Protein AF-A0A3M0HK90-F1 (afdb_monomer_lite)

Structure (mmCIF, N/CA/C/O backbone):
data_AF-A0A3M0HK90-F1
#
_entry.id   AF-A0A3M0HK90-F1
#
loop_
_atom_site.group_PDB
_atom_site.id
_atom_site.type_symbol
_atom_site.label_atom_id
_atom_site.label_alt_id
_atom_site.label_comp_id
_atom_site.label_asym_id
_atom_site.label_entity_id
_atom_site.label_seq_id
_atom_site.pdbx_PDB_ins_code
_atom_site.Cartn_x
_atom_site.Cartn_y
_atom_site.Cartn_z
_atom_site.occupancy
_atom_site.B_iso_or_equiv
_atom_site.auth_seq_id
_atom_site.auth_comp_id
_atom_site.auth_asym_id
_atom_site.auth_atom_id
_atom_site.pdbx_PDB_model_num
ATOM 1 N N . MET A 1 1 ? -12.351 9.347 18.917 1.00 55.25 1 MET A N 1
ATOM 2 C CA . MET A 1 1 ? -11.522 9.508 17.696 1.00 55.25 1 MET A CA 1
ATOM 3 C C . MET A 1 1 ? -10.183 8.749 17.751 1.00 55.25 1 MET A C 1
ATOM 5 O O . MET A 1 1 ? -9.723 8.311 16.708 1.00 55.25 1 MET A O 1
ATOM 9 N N . TYR A 1 2 ? -9.597 8.499 18.934 1.00 54.00 2 TYR A N 1
ATOM 10 C CA . TYR A 1 2 ? -8.341 7.736 19.093 1.00 54.00 2 TYR A CA 1
ATOM 11 C C . TYR A 1 2 ? -8.409 6.246 18.713 1.00 54.00 2 TYR A C 1
ATOM 13 O O . TYR A 1 2 ? -7.458 5.726 18.140 1.00 54.00 2 TYR A O 1
ATOM 21 N N . PHE A 1 3 ? -9.533 5.565 18.964 1.00 52.09 3 PHE A N 1
ATOM 22 C CA . PHE A 1 3 ? -9.684 4.141 18.628 1.00 52.09 3 PHE A CA 1
ATOM 23 C C . PHE A 1 3 ? -9.502 3.852 17.133 1.00 52.09 3 PHE A C 1
ATOM 25 O O . PHE A 1 3 ? -8.853 2.875 16.778 1.00 52.09 3 PHE A O 1
ATOM 32 N N . ARG A 1 4 ? -9.999 4.737 16.258 1.00 58.47 4 ARG A N 1
ATOM 33 C CA . ARG A 1 4 ? -9.872 4.589 14.801 1.00 58.47 4 ARG A CA 1
ATOM 34 C C . ARG A 1 4 ? -8.409 4.683 14.354 1.00 58.47 4 ARG A C 1
ATOM 36 O O . ARG A 1 4 ? -7.958 3.839 13.602 1.00 58.47 4 ARG A O 1
ATOM 43 N N . LEU A 1 5 ? -7.636 5.607 14.934 1.00 61.22 5 LEU A N 1
ATOM 44 C CA . LEU A 1 5 ? -6.199 5.753 14.657 1.00 61.22 5 LEU A CA 1
ATOM 45 C C . LEU A 1 5 ? -5.374 4.534 15.101 1.00 61.22 5 LEU A C 1
ATOM 47 O O . LEU A 1 5 ? -4.411 4.164 14.432 1.00 61.22 5 LEU A O 1
ATOM 51 N N . ILE A 1 6 ? -5.733 3.911 16.229 1.00 61.50 6 ILE A N 1
ATOM 52 C CA . ILE A 1 6 ? -5.048 2.708 16.726 1.00 61.50 6 ILE A CA 1
ATOM 53 C C . ILE A 1 6 ? -5.377 1.509 15.831 1.00 61.50 6 ILE A C 1
ATOM 55 O O . ILE A 1 6 ? -4.463 0.795 15.423 1.00 61.50 6 ILE A O 1
ATOM 59 N N . ILE A 1 7 ? -6.655 1.319 15.493 1.00 68.38 7 ILE A N 1
ATOM 60 C CA . ILE A 1 7 ? -7.113 0.245 14.599 1.00 68.38 7 ILE A CA 1
ATOM 61 C C . ILE A 1 7 ? -6.471 0.386 13.216 1.00 68.38 7 ILE A C 1
ATOM 63 O O . ILE A 1 7 ? -5.942 -0.593 12.695 1.00 68.38 7 ILE A O 1
ATOM 67 N N . ASP A 1 8 ? -6.429 1.598 12.662 1.00 76.69 8 ASP A N 1
ATOM 68 C CA . ASP A 1 8 ? -5.789 1.859 11.372 1.00 76.69 8 ASP A CA 1
ATOM 69 C C . ASP A 1 8 ? -4.298 1.516 11.426 1.00 76.69 8 ASP A C 1
ATOM 71 O O . ASP A 1 8 ? -3.780 0.866 10.524 1.00 76.69 8 ASP A O 1
ATOM 75 N N . ARG A 1 9 ? -3.597 1.868 12.512 1.00 76.31 9 ARG A N 1
ATOM 76 C CA . ARG A 1 9 ? -2.176 1.525 12.674 1.00 76.31 9 ARG A CA 1
ATOM 77 C C . ARG A 1 9 ? -1.936 0.013 12.688 1.00 76.31 9 ARG A C 1
ATOM 79 O O . ARG A 1 9 ? -0.933 -0.430 12.132 1.00 76.31 9 ARG A O 1
ATOM 86 N N . TRP A 1 10 ? -2.816 -0.765 13.317 1.00 82.44 10 TRP A N 1
ATOM 87 C CA . TRP A 1 10 ? -2.745 -2.230 13.285 1.00 82.44 10 TRP A CA 1
ATOM 88 C C . TRP A 1 10 ? -3.045 -2.777 11.890 1.00 82.44 10 TRP A C 1
ATOM 90 O O . TRP A 1 10 ? -2.269 -3.574 11.373 1.00 82.44 10 TRP A O 1
ATOM 100 N N . ARG A 1 11 ? -4.097 -2.282 11.235 1.00 84.56 11 ARG A N 1
ATOM 101 C CA . ARG A 1 11 ? -4.468 -2.682 9.869 1.00 84.56 11 ARG A CA 1
ATOM 102 C C . ARG A 1 11 ? -3.372 -2.381 8.847 1.00 84.56 11 ARG A C 1
ATOM 104 O O . ARG A 1 11 ? -3.113 -3.214 7.989 1.00 84.56 11 ARG A O 1
ATOM 111 N N . TRP A 1 12 ? -2.671 -1.253 8.973 1.00 85.69 12 TRP A N 1
ATOM 112 C CA . TRP A 1 12 ? -1.511 -0.940 8.129 1.00 85.69 12 TRP A CA 1
ATOM 113 C C . TRP A 1 12 ? -0.353 -1.926 8.330 1.00 85.69 12 TRP A C 1
ATOM 115 O O . TRP A 1 12 ? 0.341 -2.254 7.368 1.00 85.69 12 TRP A O 1
ATOM 125 N N . ARG A 1 13 ? -0.142 -2.435 9.554 1.00 87.19 13 ARG A N 1
ATOM 126 C CA . ARG A 1 13 ? 0.847 -3.502 9.787 1.00 87.19 13 ARG A CA 1
ATOM 127 C C . ARG A 1 13 ? 0.417 -4.816 9.1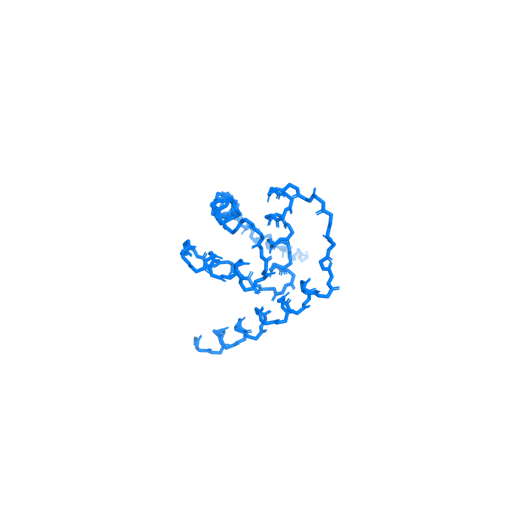42 1.00 87.19 13 ARG A C 1
ATOM 129 O O . ARG A 1 13 ? 1.243 -5.444 8.490 1.00 87.19 13 ARG A O 1
ATOM 136 N N . GLU A 1 14 ? -0.848 -5.199 9.285 1.00 87.31 14 GLU A N 1
ATOM 137 C CA . GLU A 1 14 ? -1.379 -6.427 8.678 1.00 87.31 14 GLU A CA 1
ATOM 138 C C . GLU A 1 14 ? -1.320 -6.374 7.148 1.00 87.31 14 GLU A C 1
ATOM 140 O O . GLU A 1 14 ? -0.844 -7.312 6.516 1.00 87.31 14 GLU A O 1
ATOM 145 N N . MET A 1 15 ? -1.698 -5.241 6.549 1.00 88.50 15 MET A N 1
ATOM 146 C CA . MET A 1 15 ? -1.548 -5.000 5.113 1.00 88.50 15 MET A CA 1
ATOM 147 C C . MET A 1 15 ? -0.085 -5.146 4.673 1.00 88.50 15 MET A C 1
ATOM 149 O O . MET A 1 15 ? 0.198 -5.779 3.659 1.00 88.50 15 MET A O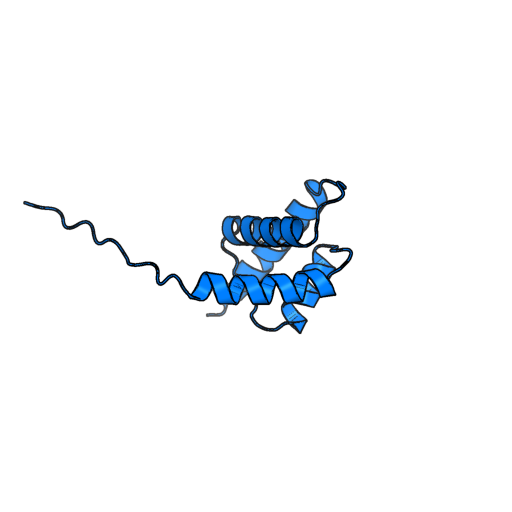 1
ATOM 153 N N . ARG A 1 16 ? 0.866 -4.611 5.447 1.00 87.81 16 ARG A N 1
ATOM 154 C CA . ARG A 1 16 ? 2.299 -4.757 5.158 1.00 87.81 16 ARG A CA 1
ATOM 155 C C . ARG A 1 16 ? 2.764 -6.212 5.212 1.00 87.81 16 ARG A C 1
ATOM 157 O O . ARG A 1 16 ? 3.517 -6.631 4.335 1.00 87.81 16 ARG A O 1
ATOM 164 N N . GLU A 1 17 ? 2.345 -6.977 6.216 1.00 88.94 17 GLU A N 1
ATOM 165 C CA . GLU A 1 17 ? 2.670 -8.407 6.302 1.00 88.94 17 GLU A CA 1
ATOM 166 C C . GLU A 1 17 ? 2.026 -9.201 5.161 1.00 88.94 17 GLU A C 1
ATOM 168 O O . GLU A 1 17 ? 2.682 -10.057 4.564 1.00 88.94 17 GLU A O 1
ATOM 173 N N . PHE A 1 18 ? 0.780 -8.879 4.804 1.00 88.31 18 PHE A N 1
ATOM 174 C CA . PHE A 1 18 ? 0.106 -9.448 3.641 1.00 88.31 18 PHE A CA 1
ATOM 175 C C . PHE A 1 18 ? 0.918 -9.203 2.368 1.00 88.31 18 PHE A C 1
ATOM 177 O O . PHE A 1 18 ? 1.216 -10.159 1.652 1.00 88.31 18 PHE A O 1
ATOM 184 N N . TYR A 1 19 ? 1.357 -7.965 2.134 1.00 84.69 19 TYR A N 1
ATOM 185 C CA . TYR A 1 19 ? 2.207 -7.632 0.995 1.00 84.69 19 TYR A CA 1
ATOM 186 C C . TYR A 1 19 ? 3.527 -8.384 1.020 1.00 84.69 19 TYR A C 1
ATOM 188 O O . TYR A 1 19 ? 3.895 -8.987 0.024 1.00 84.69 19 TYR A O 1
ATOM 196 N N . ARG A 1 20 ? 4.228 -8.423 2.155 1.00 83.69 20 ARG A N 1
ATOM 197 C CA . ARG A 1 20 ? 5.502 -9.148 2.244 1.00 83.69 20 ARG A CA 1
ATOM 198 C C . ARG A 1 20 ? 5.355 -10.630 1.876 1.00 83.69 20 ARG A C 1
ATOM 200 O O . ARG A 1 20 ? 6.269 -11.192 1.287 1.00 83.69 20 ARG A O 1
ATOM 207 N N . ARG A 1 21 ? 4.229 -11.256 2.230 1.00 85.12 21 ARG A N 1
ATOM 208 C CA . ARG A 1 21 ? 3.974 -12.686 1.982 1.00 85.12 21 ARG A CA 1
ATOM 209 C C . ARG A 1 21 ? 3.429 -12.988 0.589 1.00 85.12 21 ARG A C 1
ATOM 211 O O . ARG A 1 21 ? 3.681 -14.073 0.083 1.00 85.12 21 ARG A O 1
ATOM 218 N N . ASN A 1 22 ? 2.671 -12.063 0.003 1.00 82.38 22 ASN A N 1
ATOM 219 C CA . ASN A 1 22 ? 1.935 -12.282 -1.247 1.00 82.38 22 ASN A CA 1
ATOM 220 C C . ASN A 1 22 ? 2.473 -11.453 -2.417 1.00 82.38 22 ASN A C 1
ATOM 222 O O . ASN A 1 22 ? 1.890 -11.478 -3.499 1.00 82.38 22 ASN A O 1
ATOM 226 N N . ARG A 1 23 ? 3.560 -10.699 -2.221 1.00 73.25 23 ARG A N 1
ATOM 227 C CA . ARG A 1 23 ? 4.168 -9.924 -3.297 1.00 73.25 23 ARG A CA 1
ATOM 228 C C . ARG A 1 23 ? 4.647 -10.869 -4.385 1.00 73.25 23 ARG A C 1
ATOM 230 O O . ARG A 1 23 ? 5.525 -11.698 -4.173 1.00 73.25 23 ARG A O 1
ATOM 237 N N . ILE A 1 24 ? 4.064 -10.703 -5.560 1.00 68.19 24 ILE A N 1
ATOM 238 C CA . ILE A 1 24 ? 4.536 -11.341 -6.776 1.00 68.19 24 ILE A CA 1
ATOM 239 C C . ILE A 1 24 ? 5.619 -10.418 -7.335 1.00 68.19 24 ILE A C 1
ATOM 241 O O . ILE A 1 24 ? 5.315 -9.292 -7.728 1.00 68.19 24 ILE A O 1
ATOM 245 N N . ASP A 1 25 ? 6.868 -10.884 -7.389 1.00 64.88 25 ASP A N 1
ATOM 246 C CA . ASP A 1 25 ? 8.016 -10.162 -7.977 1.00 64.88 25 ASP A CA 1
ATOM 247 C C . ASP A 1 25 ? 7.948 -10.091 -9.520 1.00 64.88 25 ASP A C 1
ATOM 249 O O . ASP A 1 25 ? 8.944 -10.179 -10.236 1.00 64.88 25 ASP A O 1
ATOM 253 N N . GLY A 1 26 ? 6.738 -9.949 -10.058 1.00 66.12 26 GLY A N 1
ATOM 254 C CA . GLY A 1 26 ? 6.499 -9.695 -11.468 1.00 66.12 26 GLY A CA 1
ATOM 255 C C . GLY A 1 26 ? 6.752 -8.228 -11.805 1.00 66.12 26 GLY A C 1
ATOM 256 O O . GLY A 1 26 ? 6.560 -7.336 -10.977 1.00 66.12 26 GLY A O 1
ATOM 257 N N . ALA A 1 27 ? 7.141 -7.964 -13.053 1.00 68.81 27 ALA A N 1
ATOM 258 C CA . ALA A 1 27 ? 7.301 -6.612 -13.581 1.00 68.81 27 ALA A CA 1
ATOM 259 C C . ALA A 1 27 ? 5.932 -5.921 -13.752 1.00 68.81 27 ALA A C 1
ATOM 261 O O . ALA A 1 27 ? 5.428 -5.755 -14.861 1.00 68.81 27 ALA A O 1
ATOM 262 N N . LEU A 1 28 ? 5.306 -5.533 -12.640 1.00 76.69 28 LEU A N 1
ATOM 263 C CA . LEU A 1 28 ? 4.089 -4.733 -12.647 1.00 76.69 28 LEU A CA 1
ATOM 264 C C . LEU A 1 28 ? 4.424 -3.288 -13.027 1.00 76.69 28 LEU A C 1
ATOM 266 O O . LEU A 1 28 ? 5.326 -2.650 -12.460 1.00 76.69 28 LEU A O 1
ATOM 270 N N . SER A 1 29 ? 3.645 -2.735 -13.954 1.00 82.31 29 SER A N 1
ATOM 271 C CA . SER A 1 29 ? 3.686 -1.301 -14.240 1.00 82.31 29 SER A CA 1
ATOM 272 C C . SER A 1 29 ? 3.334 -0.490 -12.986 1.00 82.31 29 SER A C 1
ATOM 274 O O . SER A 1 29 ? 2.643 -0.974 -12.085 1.00 82.31 29 SER A O 1
ATOM 276 N N . ALA A 1 30 ? 3.783 0.766 -12.922 1.00 78.50 30 ALA A N 1
ATOM 277 C CA . ALA A 1 30 ? 3.461 1.647 -11.799 1.00 78.50 30 ALA A CA 1
ATOM 278 C C . ALA A 1 30 ? 1.938 1.789 -11.595 1.00 78.50 30 ALA A C 1
ATOM 280 O O . ALA A 1 30 ? 1.469 1.782 -10.463 1.00 78.50 30 ALA A O 1
ATOM 281 N N . ALA A 1 31 ? 1.154 1.830 -12.678 1.00 80.69 31 ALA A N 1
ATOM 282 C CA . ALA A 1 31 ? -0.306 1.904 -12.612 1.00 80.69 31 ALA A CA 1
ATOM 283 C C . ALA A 1 31 ? -0.943 0.637 -12.012 1.00 80.69 31 ALA A C 1
ATOM 285 O O . ALA A 1 31 ? -1.857 0.733 -11.196 1.00 80.69 31 ALA A O 1
ATOM 286 N N . GLN A 1 32 ? -0.443 -0.550 -12.368 1.00 83.94 32 GLN A N 1
ATOM 287 C CA . GLN A 1 32 ? -0.924 -1.807 -11.784 1.00 83.94 32 GLN A CA 1
ATOM 288 C C . GLN A 1 32 ? -0.596 -1.895 -10.292 1.00 83.94 32 GLN A C 1
ATOM 290 O O . GLN A 1 32 ? -1.461 -2.282 -9.513 1.00 83.94 32 GLN A O 1
ATOM 295 N N . ARG A 1 33 ? 0.608 -1.468 -9.886 1.00 84.06 33 ARG A N 1
ATOM 296 C CA . ARG A 1 33 ? 0.989 -1.389 -8.466 1.00 84.06 33 ARG A CA 1
ATOM 297 C C . ARG A 1 33 ? 0.083 -0.441 -7.685 1.00 84.06 33 ARG A C 1
ATOM 299 O O . ARG A 1 33 ? -0.376 -0.788 -6.606 1.00 84.06 33 ARG A O 1
ATOM 306 N N . VAL A 1 34 ? -0.228 0.730 -8.245 1.00 85.56 34 VAL A N 1
ATOM 307 C CA . VAL A 1 34 ? -1.164 1.692 -7.635 1.00 85.56 34 VAL A CA 1
ATOM 308 C C . VAL A 1 34 ? -2.538 1.062 -7.418 1.00 85.56 34 VAL A C 1
ATOM 310 O O . VAL A 1 34 ? -3.071 1.153 -6.316 1.00 85.56 34 VAL A O 1
ATOM 313 N N . ASN A 1 35 ? -3.100 0.411 -8.439 1.00 85.06 35 ASN A N 1
ATOM 314 C CA . ASN A 1 35 ? -4.408 -0.237 -8.325 1.00 85.06 35 ASN A CA 1
ATOM 315 C C . ASN A 1 35 ? -4.406 -1.353 -7.282 1.00 85.06 35 ASN A C 1
ATOM 317 O O . ASN A 1 35 ? -5.356 -1.460 -6.512 1.00 85.06 35 ASN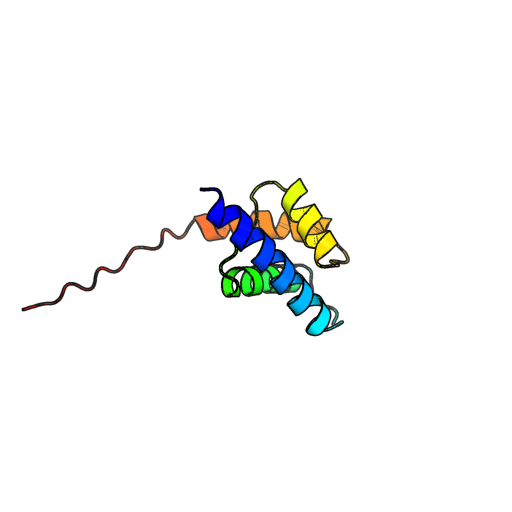 A O 1
ATOM 321 N N . ASP A 1 36 ? -3.333 -2.136 -7.228 1.00 86.06 36 ASP A N 1
ATOM 322 C CA . ASP A 1 36 ? -3.173 -3.188 -6.233 1.00 86.06 36 ASP A CA 1
ATOM 323 C C . ASP A 1 36 ? -3.136 -2.604 -4.811 1.00 86.06 36 ASP A C 1
ATOM 325 O O . ASP A 1 36 ? -3.943 -2.979 -3.962 1.00 86.06 36 ASP A O 1
ATOM 329 N N . TYR A 1 37 ? -2.313 -1.576 -4.575 1.00 86.88 37 TYR A N 1
ATOM 330 C CA . TYR A 1 37 ? -2.248 -0.876 -3.288 1.00 86.88 37 TYR A CA 1
ATOM 331 C C . TYR A 1 37 ? -3.577 -0.262 -2.851 1.00 86.88 37 TYR A C 1
ATOM 333 O O . TYR A 1 37 ? -3.902 -0.270 -1.659 1.00 86.88 37 TYR A O 1
ATOM 341 N N . LEU A 1 38 ? -4.344 0.290 -3.791 1.00 86.31 38 LEU A N 1
ATOM 342 C CA . LEU A 1 38 ? -5.672 0.829 -3.512 1.00 86.31 38 LEU A CA 1
ATOM 343 C C . LEU A 1 38 ? -6.662 -0.289 -3.166 1.00 86.31 38 LEU A C 1
ATOM 345 O O . LEU A 1 38 ? -7.359 -0.172 -2.160 1.00 86.31 38 LEU A O 1
ATOM 349 N N . ALA A 1 39 ? -6.686 -1.374 -3.943 1.00 86.50 39 ALA A N 1
ATOM 350 C CA . ALA A 1 39 ? -7.590 -2.502 -3.733 1.00 86.50 39 ALA A CA 1
ATOM 351 C C . ALA A 1 39 ? -7.317 -3.225 -2.408 1.00 86.50 39 ALA A C 1
ATOM 353 O O . ALA A 1 39 ? -8.245 -3.519 -1.655 1.00 86.50 39 ALA A O 1
ATOM 354 N N . VAL A 1 40 ? -6.045 -3.466 -2.080 1.00 86.38 40 VAL A N 1
ATOM 355 C CA . VAL A 1 40 ? -5.685 -4.089 -0.804 1.00 86.38 40 VAL A CA 1
ATOM 356 C C . VAL A 1 40 ? -6.008 -3.147 0.355 1.00 86.38 40 VAL A C 1
ATOM 358 O O . VAL A 1 40 ? -6.598 -3.587 1.334 1.00 86.38 40 VAL A O 1
ATOM 361 N N . ALA A 1 41 ? -5.712 -1.846 0.263 1.00 87.00 41 ALA A N 1
ATOM 362 C CA . ALA A 1 41 ? -6.104 -0.915 1.325 1.00 87.00 41 ALA A CA 1
ATOM 363 C C . ALA A 1 41 ? -7.626 -0.909 1.560 1.00 87.00 41 ALA A C 1
ATOM 365 O O . ALA A 1 41 ? -8.059 -0.958 2.713 1.00 87.00 41 ALA A O 1
ATOM 366 N N . ASP A 1 42 ? -8.428 -0.918 0.492 1.00 85.06 42 ASP A N 1
ATOM 367 C CA . ASP A 1 42 ? -9.891 -0.981 0.573 1.00 85.06 42 ASP A CA 1
ATOM 368 C C . ASP A 1 42 ? -10.382 -2.278 1.240 1.00 85.06 42 ASP A C 1
ATOM 370 O O . ASP A 1 42 ? -11.198 -2.228 2.161 1.00 85.06 42 ASP A O 1
ATOM 374 N N . ALA A 1 43 ? -9.793 -3.430 0.896 1.00 85.12 43 ALA A N 1
ATOM 375 C CA . ALA A 1 43 ? -10.105 -4.717 1.527 1.00 85.12 43 ALA A CA 1
ATOM 376 C C . ALA A 1 43 ? -9.812 -4.736 3.041 1.00 85.12 43 ALA A C 1
ATOM 378 O O . ALA A 1 43 ? -10.519 -5.384 3.814 1.00 85.12 43 ALA A O 1
ATOM 379 N N . PHE A 1 44 ? -8.796 -3.990 3.487 1.00 81.94 44 PHE A N 1
ATOM 380 C CA . PHE A 1 44 ? -8.488 -3.793 4.908 1.00 81.94 44 PHE A CA 1
ATOM 381 C C . PHE A 1 44 ? -9.306 -2.654 5.554 1.00 81.94 44 PHE A C 1
ATOM 383 O O . PHE A 1 44 ? -9.163 -2.384 6.753 1.00 81.94 44 PHE A O 1
ATOM 390 N N . GLY A 1 45 ? -10.180 -1.983 4.795 1.00 83.44 45 GLY A N 1
ATOM 391 C CA . GLY A 1 45 ? -10.975 -0.842 5.246 1.00 83.44 45 GLY A CA 1
ATOM 392 C C . GLY A 1 45 ? -10.118 0.369 5.623 1.00 83.44 45 GLY A C 1
ATOM 393 O O . GLY A 1 45 ? -10.450 1.082 6.576 1.00 83.44 45 GLY A O 1
ATOM 394 N N . LEU A 1 46 ? -8.986 0.547 4.940 1.00 85.19 46 LEU A N 1
ATOM 395 C CA . LEU A 1 46 ? -8.021 1.622 5.140 1.00 85.19 46 LEU A CA 1
ATOM 396 C C . LEU A 1 46 ? -8.208 2.720 4.096 1.00 85.19 46 LEU A C 1
ATOM 398 O O . LEU A 1 46 ? -8.469 2.470 2.924 1.00 85.19 46 LEU A O 1
ATOM 402 N N . THR A 1 47 ? -8.000 3.963 4.517 1.00 84.00 47 THR A N 1
ATOM 403 C CA . THR A 1 47 ? -7.967 5.111 3.607 1.00 84.00 47 THR A CA 1
ATOM 404 C C . THR A 1 47 ? -6.548 5.643 3.512 1.00 84.00 47 THR A C 1
ATOM 406 O O . THR A 1 47 ? -5.886 5.872 4.528 1.00 84.00 47 THR A O 1
ATOM 409 N N . TRP A 1 48 ? -6.085 5.874 2.287 1.00 82.69 48 TRP A N 1
ATOM 410 C CA . TRP A 1 48 ? -4.780 6.476 2.051 1.00 82.69 48 TRP A CA 1
ATOM 411 C C . TRP A 1 48 ? -4.736 7.921 2.572 1.00 82.69 48 TRP A C 1
ATOM 413 O O . TRP A 1 48 ? -5.692 8.681 2.393 1.00 82.69 48 TRP A O 1
ATOM 423 N N . PRO A 1 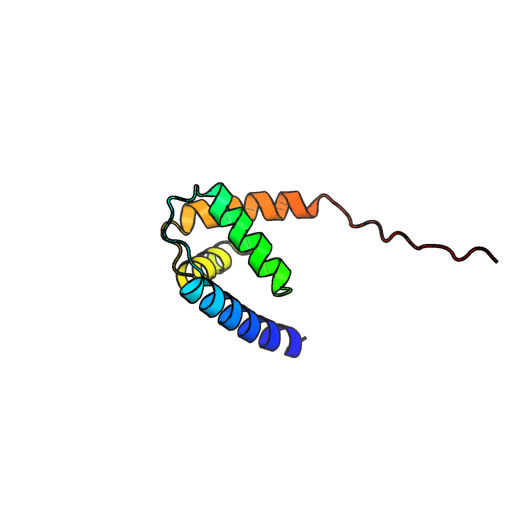49 ? -3.634 8.340 3.219 1.00 82.75 49 PRO A N 1
ATOM 424 C CA . PRO A 1 49 ? -3.491 9.716 3.667 1.00 82.75 49 PRO A CA 1
ATOM 425 C C . PRO A 1 49 ? -3.421 10.669 2.468 1.00 82.75 49 PRO A C 1
ATOM 427 O O . PRO A 1 49 ? -2.784 10.374 1.466 1.00 82.75 49 PRO A O 1
ATOM 430 N N . GLN A 1 50 ? -3.994 11.867 2.593 1.00 77.44 50 GLN A N 1
ATOM 431 C CA . GLN A 1 50 ? -3.906 12.881 1.528 1.00 77.44 50 GLN A CA 1
ATOM 432 C C . GLN A 1 50 ? -2.537 13.578 1.449 1.00 77.44 50 GLN A C 1
ATOM 434 O O . GLN A 1 50 ? -2.221 14.237 0.46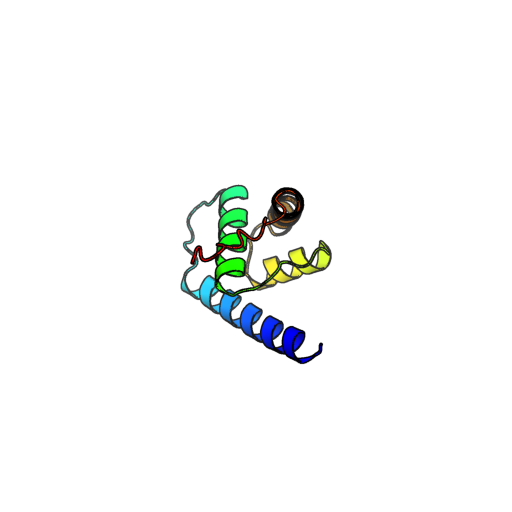1 1.00 77.44 50 GLN A O 1
ATOM 439 N N . ASN A 1 51 ? -1.716 13.457 2.496 1.00 82.81 51 ASN A N 1
ATOM 440 C CA . ASN A 1 51 ? -0.388 14.057 2.542 1.00 82.81 51 ASN A CA 1
ATOM 441 C C . ASN A 1 51 ? 0.621 13.176 1.792 1.00 82.81 51 ASN A C 1
ATOM 443 O O . ASN A 1 51 ? 0.904 12.060 2.226 1.00 82.81 51 ASN A O 1
ATOM 447 N N . GLU A 1 52 ? 1.219 13.714 0.729 1.00 80.44 52 GLU A N 1
ATOM 448 C CA . GLU A 1 52 ? 2.193 13.021 -0.123 1.00 80.44 52 GLU A CA 1
ATOM 449 C C . GLU A 1 52 ? 3.377 12.437 0.658 1.00 80.44 52 GLU A C 1
ATOM 451 O O . GLU A 1 52 ? 3.767 11.300 0.412 1.00 80.44 52 GLU A O 1
ATOM 456 N N . ARG A 1 53 ? 3.895 13.147 1.671 1.00 83.81 53 ARG A N 1
ATOM 457 C CA . ARG A 1 53 ? 4.992 12.634 2.513 1.00 83.81 53 ARG A CA 1
ATOM 458 C C . ARG A 1 53 ? 4.571 11.395 3.298 1.00 83.81 53 ARG A C 1
ATOM 460 O O . ARG A 1 53 ? 5.379 10.495 3.504 1.00 83.81 53 ARG A O 1
ATOM 467 N N . ARG A 1 54 ? 3.306 11.337 3.731 1.00 84.12 54 ARG A N 1
ATOM 468 C CA . ARG A 1 54 ? 2.759 10.173 4.443 1.00 84.12 54 ARG A CA 1
ATOM 469 C C . ARG A 1 54 ? 2.495 9.006 3.498 1.00 84.12 54 ARG A C 1
ATOM 471 O O . ARG A 1 54 ? 2.800 7.882 3.868 1.00 84.12 54 ARG A O 1
ATOM 478 N N . VAL A 1 55 ? 1.982 9.267 2.294 1.00 85.81 55 VAL A N 1
ATOM 479 C CA . VAL A 1 55 ? 1.835 8.233 1.252 1.00 85.81 55 VAL A CA 1
ATOM 480 C C . VAL A 1 55 ? 3.199 7.644 0.905 1.00 85.81 55 VAL A C 1
ATOM 482 O O . VAL A 1 55 ? 3.364 6.431 0.923 1.00 85.81 55 VAL A O 1
ATOM 485 N N . HIS A 1 56 ? 4.196 8.497 0.671 1.00 86.00 56 HIS A N 1
ATOM 486 C CA . HIS A 1 56 ? 5.554 8.072 0.346 1.00 86.00 56 HIS A CA 1
ATOM 487 C C . HIS A 1 56 ? 6.181 7.218 1.460 1.00 86.00 56 HIS A C 1
ATOM 489 O O . HIS A 1 56 ? 6.781 6.187 1.177 1.00 86.00 56 HIS A O 1
ATOM 495 N N . ALA A 1 57 ? 6.013 7.609 2.729 1.00 86.31 57 ALA A N 1
ATOM 496 C CA . ALA A 1 57 ? 6.490 6.818 3.864 1.00 86.31 57 ALA A CA 1
ATOM 497 C C . ALA A 1 57 ? 5.804 5.442 3.956 1.00 86.31 57 ALA A C 1
ATOM 499 O O . ALA A 1 57 ? 6.480 4.442 4.175 1.00 86.31 57 ALA A O 1
ATOM 500 N N . LEU A 1 58 ? 4.487 5.371 3.729 1.00 86.69 58 LEU A N 1
ATOM 501 C CA . LEU A 1 58 ? 3.759 4.097 3.712 1.00 86.69 58 LEU A CA 1
ATOM 502 C C . LEU A 1 58 ? 4.222 3.188 2.570 1.00 86.69 58 LEU A C 1
ATOM 504 O O . LEU A 1 58 ? 4.417 1.997 2.784 1.00 86.69 58 LEU A O 1
ATOM 508 N N . LEU A 1 59 ? 4.441 3.738 1.375 1.00 88.25 59 LEU A N 1
ATOM 509 C CA . LEU A 1 59 ? 4.948 2.972 0.234 1.00 88.25 59 LEU A CA 1
ATOM 510 C C . LEU A 1 59 ? 6.350 2.409 0.499 1.00 88.25 59 LEU A C 1
ATOM 512 O O . LEU A 1 59 ? 6.607 1.246 0.195 1.00 88.25 59 LEU A O 1
ATOM 516 N N . LEU A 1 60 ? 7.231 3.194 1.128 1.00 86.94 60 LEU A N 1
ATOM 517 C CA . LEU A 1 60 ? 8.537 2.706 1.582 1.00 86.94 60 LEU A CA 1
ATOM 518 C C . LEU A 1 60 ? 8.398 1.556 2.588 1.00 86.94 60 LEU A C 1
ATOM 520 O O . LEU A 1 60 ? 9.077 0.540 2.453 1.00 86.94 60 LEU A O 1
ATOM 524 N N . ASP A 1 61 ? 7.489 1.676 3.559 1.00 85.62 61 ASP A N 1
ATOM 525 C CA . ASP A 1 61 ? 7.240 0.622 4.551 1.00 85.62 61 ASP A CA 1
ATOM 526 C C . ASP A 1 61 ? 6.688 -0.671 3.920 1.00 85.62 61 ASP A C 1
ATOM 528 O O . ASP A 1 61 ? 6.983 -1.773 4.403 1.00 85.62 61 ASP A O 1
ATOM 532 N N . LEU A 1 62 ? 5.926 -0.551 2.827 1.00 84.69 62 LEU A N 1
ATOM 533 C CA . LEU A 1 62 ? 5.441 -1.664 1.998 1.00 84.69 62 LEU A CA 1
ATOM 534 C C . LEU A 1 62 ? 6.530 -2.251 1.076 1.00 84.69 62 LEU A C 1
ATOM 536 O O . LEU A 1 62 ? 6.312 -3.286 0.443 1.00 84.69 62 LEU A O 1
ATOM 540 N N . GLY A 1 63 ? 7.711 -1.629 1.020 1.00 84.12 63 GLY A N 1
ATOM 541 C CA . GLY A 1 63 ? 8.842 -2.055 0.196 1.00 84.12 63 GLY A CA 1
ATOM 542 C C . GLY A 1 63 ? 8.712 -1.677 -1.281 1.00 84.12 63 GLY A C 1
ATOM 543 O O . GLY A 1 63 ? 9.272 -2.370 -2.131 1.00 84.12 63 GLY A O 1
ATOM 544 N N . GLU A 1 64 ? 7.932 -0.652 -1.620 1.00 86.88 64 GLU A N 1
ATOM 545 C CA . GLU A 1 64 ? 7.813 -0.169 -2.999 1.00 86.88 64 GLU A CA 1
ATOM 546 C C . GLU A 1 64 ? 9.188 0.271 -3.539 1.00 86.88 64 GLU A C 1
ATOM 548 O O . GLU A 1 64 ? 9.932 0.992 -2.874 1.00 86.88 64 GLU A O 1
ATOM 553 N N . SER A 1 65 ? 9.521 -0.183 -4.748 1.00 81.25 65 SER A N 1
ATOM 554 C CA . SER A 1 65 ? 10.800 0.080 -5.413 1.00 81.25 65 SER A CA 1
ATOM 555 C C . SER A 1 65 ? 10.860 1.478 -6.032 1.00 81.25 65 SER A C 1
ATOM 557 O O . SER A 1 65 ? 11.939 2.059 -6.103 1.00 81.25 65 SER A O 1
ATOM 559 N N . ASP A 1 66 ? 9.716 2.029 -6.454 1.00 83.94 66 ASP A N 1
ATOM 560 C CA . ASP A 1 66 ? 9.596 3.420 -6.915 1.00 83.94 66 ASP A CA 1
ATOM 561 C C . ASP A 1 66 ? 8.451 4.157 -6.188 1.00 83.94 66 ASP A C 1
ATOM 563 O O . ASP A 1 66 ? 7.366 4.386 -6.740 1.00 83.94 66 ASP A O 1
ATOM 567 N N . PRO A 1 67 ? 8.666 4.535 -4.916 1.00 83.38 67 PRO A N 1
ATOM 568 C CA . PRO A 1 67 ? 7.634 5.158 -4.093 1.00 83.38 67 PRO A CA 1
ATOM 569 C C . PRO A 1 67 ? 7.250 6.557 -4.590 1.00 83.38 67 PRO A C 1
ATOM 571 O O . PRO A 1 67 ? 6.154 7.026 -4.291 1.00 83.38 67 PRO A O 1
ATOM 574 N N . SER A 1 68 ? 8.113 7.228 -5.363 1.00 83.19 68 SER A N 1
ATOM 575 C CA . SER A 1 68 ? 7.855 8.569 -5.900 1.00 83.19 68 SER A CA 1
ATOM 576 C C . SER A 1 68 ? 6.921 8.553 -7.113 1.00 83.19 68 SER A C 1
ATOM 578 O O . SER A 1 68 ? 6.033 9.405 -7.212 1.00 83.19 68 SER A O 1
ATOM 580 N N . ALA A 1 69 ? 7.073 7.595 -8.033 1.00 80.12 69 ALA A N 1
ATOM 581 C CA . ALA A 1 69 ? 6.134 7.455 -9.151 1.00 80.12 69 ALA A CA 1
ATOM 582 C C . ALA A 1 69 ? 4.751 6.970 -8.683 1.00 80.12 69 ALA A C 1
ATOM 584 O O . ALA A 1 69 ? 3.713 7.450 -9.160 1.00 80.12 69 ALA A O 1
ATOM 585 N N . VAL A 1 70 ? 4.729 6.054 -7.712 1.00 80.69 70 VAL A N 1
ATOM 586 C CA . VAL A 1 70 ? 3.492 5.482 -7.165 1.00 80.69 70 VAL A CA 1
ATOM 587 C C . VAL A 1 70 ? 2.741 6.498 -6.295 1.00 80.69 70 VAL A C 1
ATOM 589 O O . VAL A 1 70 ? 1.523 6.624 -6.433 1.00 80.69 70 VAL A O 1
ATOM 592 N N . SER A 1 71 ? 3.428 7.302 -5.471 1.00 82.19 71 SER A N 1
ATOM 593 C CA . SER A 1 71 ? 2.775 8.305 -4.609 1.00 82.19 71 SER A CA 1
ATOM 594 C C . SER A 1 71 ? 2.005 9.370 -5.400 1.00 82.19 71 SER A C 1
ATOM 596 O O . SER A 1 71 ? 0.858 9.681 -5.058 1.00 82.19 71 SER A O 1
ATOM 598 N N . ARG A 1 72 ? 2.582 9.892 -6.494 1.00 78.62 72 ARG A N 1
ATOM 599 C CA . ARG A 1 72 ? 1.895 10.853 -7.380 1.00 78.62 72 ARG A CA 1
ATOM 600 C C . ARG A 1 72 ? 0.654 10.247 -8.026 1.00 78.62 72 ARG A C 1
ATOM 602 O O . ARG A 1 72 ? -0.377 10.912 -8.124 1.00 78.62 72 ARG A O 1
ATOM 609 N N . SER A 1 73 ? 0.747 8.985 -8.430 1.00 77.50 73 SER A N 1
ATOM 610 C CA . SER A 1 73 ? -0.333 8.262 -9.104 1.00 77.50 73 SER A CA 1
ATOM 611 C C . SER A 1 73 ? -1.486 7.916 -8.152 1.00 77.50 73 SER A C 1
ATOM 613 O O . SER A 1 73 ? -2.652 8.077 -8.521 1.00 77.50 73 SER A O 1
ATOM 615 N N . ILE A 1 74 ? -1.185 7.540 -6.901 1.00 74.31 74 ILE A N 1
ATOM 616 C CA . ILE A 1 74 ? -2.192 7.360 -5.840 1.00 74.31 74 ILE A CA 1
ATOM 617 C C . ILE A 1 74 ? -2.944 8.669 -5.596 1.00 74.31 74 ILE A C 1
ATOM 619 O O . ILE A 1 74 ? -4.169 8.653 -5.497 1.00 74.31 74 ILE A O 1
ATOM 623 N N . ARG A 1 75 ? -2.254 9.817 -5.559 1.00 69.69 75 ARG A N 1
ATOM 624 C CA . ARG A 1 75 ? -2.919 11.120 -5.397 1.00 69.69 75 ARG A CA 1
ATOM 625 C C . ARG A 1 75 ? -3.857 11.432 -6.566 1.00 69.69 75 ARG A C 1
ATOM 627 O O . ARG A 1 75 ? -4.998 11.811 -6.324 1.00 69.69 75 ARG A O 1
ATOM 634 N N . GLY A 1 76 ? -3.405 11.249 -7.809 1.00 62.47 76 GLY A N 1
ATOM 635 C CA . GLY A 1 76 ? -4.249 11.456 -8.996 1.00 62.47 76 GLY A CA 1
ATOM 636 C C . GLY A 1 76 ? -5.491 10.554 -9.012 1.00 62.47 76 GLY A C 1
ATOM 637 O O . GLY A 1 76 ? -6.587 10.995 -9.367 1.00 62.47 76 GLY A O 1
ATOM 638 N N . SER A 1 77 ? -5.343 9.317 -8.536 1.00 59.50 77 SER A N 1
ATOM 639 C CA . SER A 1 77 ? -6.433 8.338 -8.459 1.00 59.50 77 SER A CA 1
ATOM 640 C C . SER A 1 77 ? -7.395 8.623 -7.299 1.00 59.50 77 SER A C 1
ATOM 642 O O . SER A 1 77 ? -8.603 8.616 -7.498 1.00 59.50 77 SER A O 1
ATOM 644 N N . ALA A 1 78 ? -6.895 8.972 -6.108 1.00 55.66 78 ALA A N 1
ATOM 645 C CA . ALA A 1 78 ? -7.719 9.334 -4.948 1.00 55.66 78 ALA A CA 1
ATOM 646 C C . ALA A 1 78 ? -8.552 10.606 -5.190 1.00 55.66 78 ALA A C 1
ATOM 648 O O . ALA A 1 78 ? -9.702 10.696 -4.757 1.00 55.66 78 ALA A O 1
ATOM 649 N N . VAL A 1 79 ? -7.999 11.575 -5.929 1.00 50.75 79 VAL A N 1
ATOM 650 C CA . VAL A 1 79 ? -8.742 12.759 -6.390 1.00 50.75 79 VAL A CA 1
ATOM 651 C C . VAL A 1 79 ? -9.852 12.360 -7.371 1.00 50.75 79 VAL A C 1
ATOM 653 O O . VAL A 1 79 ? -10.956 12.886 -7.272 1.00 50.75 79 VAL A O 1
ATOM 656 N N . SER A 1 80 ? -9.606 11.382 -8.248 1.00 44.59 80 SER A N 1
ATOM 657 C CA . SER A 1 80 ? -10.616 10.874 -9.191 1.00 44.59 80 SER A CA 1
ATOM 658 C C . SER A 1 80 ? -11.725 10.065 -8.501 1.00 44.59 80 SER A C 1
ATOM 660 O O . SER A 1 80 ? -12.894 10.208 -8.845 1.00 44.59 80 SER A O 1
ATOM 662 N N . VAL A 1 81 ? -11.398 9.277 -7.471 1.00 46.69 81 VAL A N 1
ATOM 663 C CA . VAL A 1 81 ? -12.383 8.510 -6.678 1.00 46.69 81 VAL A CA 1
ATOM 664 C C . VAL A 1 81 ? -13.288 9.429 -5.843 1.00 46.69 81 VAL A C 1
ATOM 666 O O . VAL A 1 81 ? -14.443 9.099 -5.591 1.00 46.69 81 VAL A O 1
ATOM 669 N N . THR A 1 82 ? -12.818 10.629 -5.485 1.00 45.66 82 THR A N 1
ATOM 670 C CA . THR A 1 82 ? -13.621 11.623 -4.745 1.00 45.66 82 THR A CA 1
ATOM 671 C C . THR A 1 82 ? -14.777 12.207 -5.585 1.00 45.66 82 THR A C 1
ATOM 673 O O . THR A 1 82 ? -15.668 12.852 -5.037 1.00 45.66 82 THR A O 1
ATOM 676 N N . LEU A 1 83 ? -14.817 11.964 -6.902 1.00 42.78 83 LEU A N 1
ATOM 677 C CA . LEU A 1 83 ? -15.834 12.522 -7.807 1.00 42.78 83 LEU A CA 1
ATOM 678 C C . LEU A 1 83 ? -17.077 11.646 -8.014 1.00 42.78 83 LEU A C 1
ATOM 680 O O . LEU A 1 83 ? -17.993 12.068 -8.717 1.00 42.78 83 LEU A O 1
ATOM 684 N N . CYS A 1 84 ? -17.170 10.477 -7.380 1.00 39.69 84 CYS A N 1
ATOM 685 C CA . CYS A 1 84 ? -18.425 9.730 -7.324 1.00 39.69 84 CYS A CA 1
ATOM 686 C C . CYS A 1 84 ? -19.032 9.869 -5.923 1.00 39.69 84 CYS A C 1
ATOM 688 O O . CYS A 1 84 ? -18.683 9.085 -5.037 1.00 39.69 84 CYS A O 1
ATOM 690 N N . PRO A 1 85 ? -19.931 10.843 -5.672 1.00 43.19 85 PRO A N 1
ATOM 691 C CA . PRO A 1 85 ? -20.755 10.784 -4.479 1.00 43.19 85 PRO A CA 1
ATOM 692 C C . PRO A 1 85 ? -21.534 9.468 -4.532 1.00 43.19 85 PRO A C 1
ATOM 694 O O . PRO A 1 85 ? -22.345 9.246 -5.429 1.00 43.19 85 PRO A O 1
ATOM 697 N N . VAL A 1 86 ? -21.252 8.576 -3.584 1.00 48.66 86 VAL A N 1
ATOM 698 C CA . VAL A 1 86 ? -22.058 7.381 -3.348 1.00 48.66 86 VAL A CA 1
ATOM 699 C C . VAL A 1 86 ? -23.462 7.875 -3.022 1.00 48.66 86 VAL A C 1
ATOM 701 O O . VAL A 1 86 ? -23.703 8.385 -1.931 1.00 48.66 86 VAL A O 1
ATOM 704 N N . ILE A 1 87 ? -24.377 7.784 -3.987 1.00 48.69 87 ILE A N 1
ATOM 705 C CA . ILE A 1 87 ? -25.800 8.013 -3.758 1.00 48.69 87 ILE A CA 1
ATOM 706 C C . ILE A 1 87 ? -26.269 6.828 -2.908 1.00 48.69 87 ILE A C 1
ATOM 708 O O . ILE A 1 87 ? -26.256 5.699 -3.406 1.00 48.69 87 ILE A O 1
ATOM 712 N N . PRO A 1 88 ? -26.670 7.015 -1.638 1.00 42.59 88 PRO A N 1
A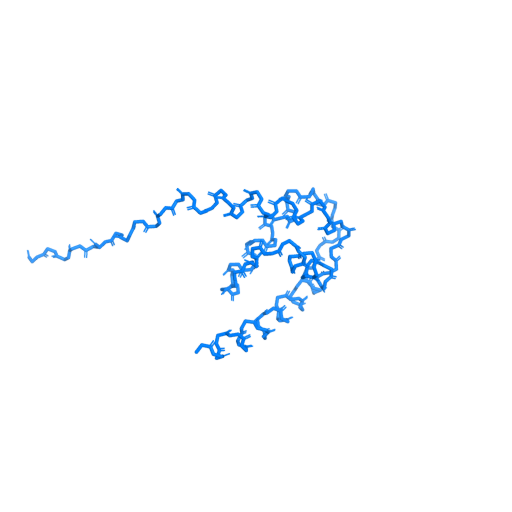TOM 713 C CA . PRO A 1 88 ? -27.302 5.937 -0.904 1.00 42.59 88 PRO A CA 1
ATOM 714 C C . PRO A 1 88 ? -28.645 5.643 -1.578 1.00 42.59 88 PRO A C 1
ATOM 716 O O . PRO A 1 88 ? -29.600 6.411 -1.447 1.00 42.59 88 PRO A O 1
ATOM 719 N N . LEU A 1 89 ? -28.725 4.530 -2.308 1.00 47.62 89 LEU A N 1
ATOM 720 C CA . LEU A 1 89 ? -29.991 3.961 -2.756 1.00 47.62 89 LEU A CA 1
ATOM 721 C C . LEU A 1 89 ? -30.762 3.522 -1.507 1.00 47.62 89 LEU A C 1
ATOM 723 O O . LEU A 1 89 ? -30.603 2.408 -1.011 1.00 47.62 89 LEU A O 1
ATOM 727 N N . ARG A 1 90 ? -31.591 4.419 -0.959 1.00 45.69 90 ARG A N 1
ATOM 728 C CA . ARG A 1 90 ? -32.631 4.021 -0.010 1.00 45.69 90 ARG A CA 1
ATOM 729 C C . ARG A 1 90 ? -33.639 3.178 -0.782 1.00 45.69 90 ARG A C 1
ATOM 731 O O . ARG A 1 90 ? -34.506 3.723 -1.461 1.00 45.69 90 ARG A O 1
ATOM 738 N N . ALA A 1 91 ? -33.527 1.859 -0.670 1.00 47.00 91 ALA A N 1
ATOM 739 C CA . ALA A 1 91 ? -34.622 0.967 -1.009 1.00 47.00 91 ALA A CA 1
ATOM 740 C C . ALA A 1 91 ? -35.806 1.329 -0.101 1.00 47.00 91 ALA A C 1
ATOM 742 O O . ALA A 1 91 ? -35.754 1.160 1.119 1.00 47.00 91 ALA A O 1
ATOM 743 N N . ARG A 1 92 ? -36.841 1.925 -0.692 1.00 46.09 92 ARG A N 1
ATOM 744 C CA . ARG A 1 92 ? -38.106 2.200 -0.019 1.00 46.09 92 ARG A CA 1
ATOM 745 C C . ARG A 1 92 ? -38.901 0.898 -0.062 1.00 46.09 92 ARG A C 1
ATOM 747 O O . ARG A 1 92 ? -39.240 0.435 -1.146 1.00 46.09 92 ARG A O 1
ATOM 754 N N . ALA A 1 93 ? -39.143 0.291 1.098 1.00 49.53 93 ALA A N 1
ATOM 755 C CA . ALA A 1 93 ? -40.130 -0.775 1.209 1.00 49.53 93 ALA A CA 1
ATOM 756 C C . ALA A 1 93 ? -41.485 -0.195 0.776 1.00 49.53 93 ALA A C 1
ATOM 758 O O . ALA A 1 93 ? -41.878 0.873 1.254 1.00 49.53 93 ALA A O 1
ATOM 759 N N . THR A 1 94 ? -42.116 -0.840 -0.199 1.00 53.19 94 THR A N 1
ATOM 760 C CA . THR A 1 94 ? -43.492 -0.538 -0.598 1.00 53.19 94 THR A CA 1
ATOM 761 C C . THR A 1 94 ? -44.365 -1.484 0.215 1.00 53.19 94 THR A C 1
ATOM 763 O O . THR A 1 94 ? -44.060 -2.676 0.251 1.00 53.19 94 THR A O 1
ATOM 766 N N . ASP A 1 95 ? -45.328 -0.910 0.932 1.00 48.62 95 ASP A N 1
ATOM 767 C CA . ASP A 1 95 ? -46.389 -1.617 1.659 1.00 48.62 95 ASP A CA 1
ATOM 768 C C . ASP A 1 95 ? -47.316 -2.352 0.675 1.00 48.62 95 ASP A C 1
ATOM 770 O O . ASP A 1 95 ? -47.543 -1.790 -0.427 1.00 48.62 95 ASP A O 1
#

Foldseek 3Di:
DVVVVVLLVVLLVVLLVVLVVPPDPDPDDLLRVLVVVVVSCVVSVHDQDLDLVRQLVSCVSSVPPCSPSNSVVNNVVVVVVVPDDPDPPPPDDDD

Sequence (95 aa):
MYFRLIIDRWRWREMREFYRRNRIDGALSAAQRVNDYLAVADAFGLTWPQNERRVHALLLDLGESDPSAVSRSIRGSAVSVTLCPVIPLRARATD

Secondary structure (DSSP, 8-state):
-HHHHHHHHHHHHHHHHHHHHH---S---HHHHHHHHHHHHHHTT----S-HHHHHHHHHHTT-S-HHHHHHHHHHHHHHHTT------------

pLDDT: mean 73.49, std 15.31, range [39.69, 88.94]

Radius of gyration: 15.87 Å; chains: 1; bounding box: 57×27×33 Å